Protein AF-A0A954MYI8-F1 (afdb_monomer)

Sequence (137 aa):
FQTTHFFQALIHFTDWVVGHAHMVMFGVFSMWLLGVMTYLFPRLLGVDWYSRKLSEYHFWLSAGGLFVMAADLIMLGVFQGYYWSSLQPWEASVDGSYGFWVLRIWAGLAMFSGQVIFMYNLYKTWQLSKSVKTATA

pLDDT: mean 95.06, std 5.07, range [61.75, 98.31]

Radius of gyration: 20.56 Å; Cα contacts (8 Å, |Δi|>4): 133; chains: 1; bounding box: 46×29×62 Å

Structure (mmCIF, N/CA/C/O backbone):
data_AF-A0A954MYI8-F1
#
_entry.id   AF-A0A954MYI8-F1
#
loop_
_atom_site.group_PDB
_atom_site.id
_atom_site.type_symbol
_atom_site.label_atom_id
_atom_site.label_alt_id
_atom_site.label_comp_id
_atom_site.label_asym_id
_atom_site.label_entity_id
_atom_site.label_seq_id
_atom_site.pdbx_PDB_ins_code
_atom_site.Cartn_x
_atom_site.Cartn_y
_atom_site.Cartn_z
_atom_site.occupancy
_atom_site.B_iso_or_equiv
_atom_site.auth_seq_id
_atom_site.auth_comp_id
_atom_site.auth_asym_id
_atom_site.auth_atom_id
_atom_site.pdbx_PDB_model_num
ATOM 1 N N . PHE A 1 1 ? 9.903 15.942 -7.135 1.00 75.81 1 PHE A N 1
ATOM 2 C CA . PHE A 1 1 ? 10.897 15.287 -8.011 1.00 75.81 1 PHE A CA 1
ATOM 3 C C . PHE A 1 1 ? 10.221 14.599 -9.193 1.00 75.81 1 PHE A C 1
ATOM 5 O O . PHE A 1 1 ? 10.578 14.917 -10.312 1.00 75.81 1 PHE A O 1
ATOM 12 N N . GLN A 1 2 ? 9.189 13.769 -8.989 1.00 86.81 2 GLN A N 1
ATOM 13 C CA . GLN A 1 2 ? 8.486 13.097 -10.093 1.00 86.81 2 GLN A CA 1
ATOM 14 C C . GLN A 1 2 ? 7.773 14.031 -11.085 1.00 86.81 2 GLN A C 1
ATOM 16 O O . GLN A 1 2 ? 7.310 13.560 -12.102 1.00 86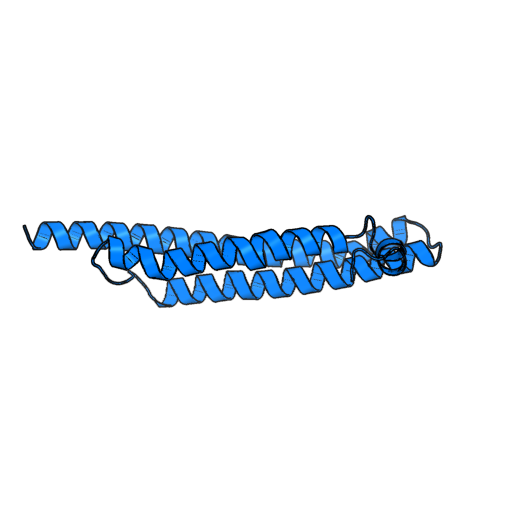.81 2 GLN A O 1
ATOM 21 N N . THR A 1 3 ? 7.636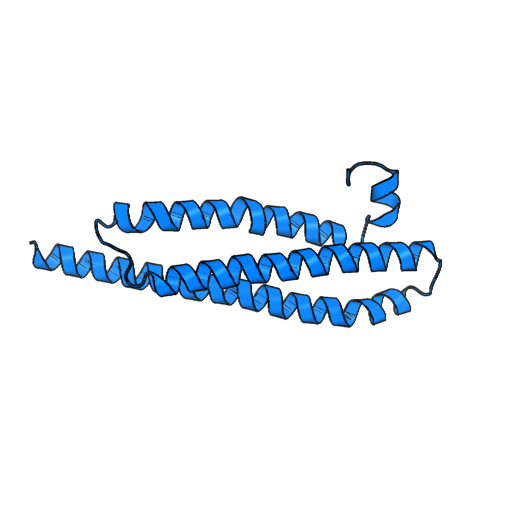 15.327 -10.803 1.00 91.69 3 THR A N 1
ATOM 22 C CA . THR A 1 3 ? 6.996 16.317 -11.688 1.00 91.69 3 THR A CA 1
ATOM 23 C C . THR A 1 3 ? 7.962 16.960 -12.682 1.00 91.69 3 THR A C 1
ATOM 25 O O . THR A 1 3 ? 7.529 17.709 -13.552 1.00 91.69 3 THR A O 1
ATOM 28 N N . THR A 1 4 ? 9.269 16.722 -12.552 1.00 95.69 4 THR A N 1
ATOM 29 C CA . THR A 1 4 ? 10.245 17.267 -13.498 1.00 95.69 4 THR A CA 1
ATOM 30 C C . THR A 1 4 ? 10.199 16.477 -14.800 1.00 95.69 4 THR A C 1
ATOM 32 O O . THR A 1 4 ? 10.007 15.261 -14.786 1.00 95.69 4 THR A O 1
ATOM 35 N N . HIS A 1 5 ? 10.416 17.158 -15.928 1.00 93.00 5 HIS A N 1
ATOM 36 C CA . HIS A 1 5 ? 10.409 16.521 -17.248 1.00 93.00 5 HIS A CA 1
ATOM 37 C C . HIS A 1 5 ? 11.384 15.339 -17.320 1.00 93.00 5 HIS A C 1
ATOM 39 O O . HIS A 1 5 ? 11.038 14.282 -17.830 1.00 93.00 5 HIS A O 1
ATOM 45 N N . PHE A 1 6 ? 12.585 15.502 -16.755 1.00 92.56 6 PHE A N 1
ATOM 46 C CA . PHE A 1 6 ? 13.604 14.455 -16.723 1.00 92.56 6 PHE A CA 1
ATOM 47 C C . PHE A 1 6 ? 13.111 13.168 -16.046 1.00 92.56 6 PHE A C 1
ATOM 49 O O . PHE A 1 6 ? 13.278 12.090 -16.604 1.00 92.56 6 PHE A O 1
ATOM 56 N N . PHE A 1 7 ? 12.471 13.270 -14.876 1.00 93.44 7 PHE A N 1
ATOM 57 C CA . PHE A 1 7 ? 11.927 12.088 -14.206 1.00 93.44 7 PHE A CA 1
ATOM 58 C C . PHE A 1 7 ? 10.707 11.537 -14.946 1.00 93.44 7 PHE A C 1
ATOM 60 O O . PHE A 1 7 ? 10.646 10.331 -15.167 1.00 93.44 7 PHE A O 1
ATOM 67 N N . GLN A 1 8 ? 9.766 12.400 -15.357 1.00 95.25 8 GLN A N 1
ATOM 68 C CA . GLN A 1 8 ? 8.566 11.979 -16.093 1.00 95.25 8 GLN A CA 1
ATOM 69 C C . GLN A 1 8 ? 8.910 11.223 -17.373 1.00 95.25 8 GLN A C 1
ATOM 71 O O . GLN A 1 8 ? 8.276 10.216 -17.640 1.00 95.25 8 GLN A O 1
ATOM 76 N N . ALA A 1 9 ? 9.938 11.626 -18.118 1.00 93.94 9 ALA A N 1
ATOM 77 C CA . ALA A 1 9 ? 10.339 10.920 -19.334 1.00 93.94 9 ALA A CA 1
ATOM 78 C C . ALA A 1 9 ? 10.623 9.420 -19.110 1.00 93.94 9 ALA A C 1
ATOM 80 O O . ALA A 1 9 ? 10.458 8.635 -20.037 1.00 93.94 9 ALA A O 1
ATOM 81 N N . LEU A 1 10 ? 11.019 9.024 -17.893 1.00 95.19 10 LEU A N 1
ATOM 82 C CA . LEU A 1 10 ? 11.260 7.628 -17.529 1.00 95.19 10 LEU A CA 1
ATOM 83 C C . LEU A 1 10 ? 10.025 6.942 -16.928 1.00 95.19 10 LEU A C 1
ATOM 85 O O . LEU A 1 10 ? 9.760 5.784 -17.225 1.00 95.19 10 LEU A O 1
ATOM 89 N N . ILE A 1 11 ? 9.307 7.626 -16.036 1.00 96.69 11 ILE A N 1
ATOM 90 C CA . ILE A 1 11 ? 8.250 7.010 -15.211 1.00 96.69 11 ILE A CA 1
ATOM 91 C C . ILE A 1 11 ? 6.838 7.198 -15.776 1.00 96.69 11 ILE A C 1
ATOM 93 O O . ILE A 1 11 ? 5.882 6.621 -15.261 1.00 96.69 11 ILE A O 1
ATOM 97 N N . HIS A 1 12 ? 6.663 8.068 -16.771 1.00 95.06 12 HIS A N 1
ATOM 98 C CA . HIS A 1 12 ? 5.350 8.333 -17.339 1.00 95.06 12 HIS A CA 1
ATOM 99 C C . HIS A 1 12 ? 4.825 7.067 -18.025 1.00 95.06 12 HIS A C 1
ATOM 101 O O . HIS A 1 12 ? 5.561 6.391 -18.737 1.00 95.06 12 HIS A O 1
ATOM 107 N N . PHE A 1 13 ? 3.558 6.737 -17.765 1.00 95.62 13 PHE A N 1
ATOM 108 C CA . PHE A 1 13 ? 2.901 5.479 -18.156 1.00 95.62 13 PHE A CA 1
ATOM 109 C C . PHE A 1 13 ? 3.447 4.187 -17.536 1.00 95.62 13 PHE A C 1
ATOM 111 O O . PHE A 1 13 ? 2.952 3.115 -17.875 1.00 95.62 13 PHE A O 1
ATOM 118 N N . THR A 1 14 ? 4.397 4.260 -16.604 1.00 97.56 14 THR A N 1
ATOM 119 C CA . THR A 1 14 ? 4.844 3.079 -15.863 1.00 97.56 14 THR A CA 1
ATOM 120 C C . THR A 1 14 ? 4.053 2.903 -14.569 1.00 97.56 14 THR A C 1
ATOM 122 O O . THR A 1 14 ? 3.377 3.815 -14.072 1.00 97.56 14 THR A O 1
ATOM 125 N N . ASP A 1 15 ? 4.204 1.732 -13.960 1.00 97.69 15 ASP A N 1
ATOM 126 C CA . ASP A 1 15 ? 3.607 1.382 -12.671 1.00 97.69 15 ASP A CA 1
ATOM 127 C C . ASP A 1 15 ? 4.074 2.288 -11.516 1.00 97.69 15 ASP A C 1
ATOM 129 O O . ASP A 1 15 ? 3.451 2.306 -10.452 1.00 97.69 15 ASP A O 1
ATOM 133 N N . TRP A 1 16 ? 5.080 3.141 -11.735 1.00 97.50 16 TRP A N 1
ATOM 134 C CA . TRP A 1 16 ? 5.455 4.198 -10.798 1.00 97.50 16 TRP A CA 1
ATOM 135 C C . TRP A 1 16 ? 4.277 5.127 -10.484 1.00 97.50 16 TRP A C 1
ATOM 137 O O . TRP A 1 16 ? 4.036 5.466 -9.324 1.00 97.50 16 TRP A O 1
ATOM 147 N N . VAL A 1 17 ? 3.534 5.561 -11.511 1.00 96.56 17 VAL A N 1
ATOM 148 C CA . VAL A 1 17 ? 2.412 6.504 -11.344 1.00 96.56 17 VAL A CA 1
ATOM 149 C C . VAL A 1 17 ? 1.300 5.861 -10.515 1.00 96.56 17 VAL A C 1
ATOM 151 O O . VAL A 1 17 ? 0.721 6.499 -9.631 1.00 96.56 17 VAL A O 1
ATOM 154 N N . VAL A 1 18 ? 1.065 4.567 -10.736 1.00 96.19 18 VAL A N 1
ATOM 155 C CA . VAL A 1 18 ? 0.144 3.759 -9.932 1.00 96.19 18 VAL A CA 1
ATOM 156 C C . VAL A 1 18 ? 0.650 3.653 -8.489 1.00 96.19 18 VAL A C 1
ATOM 158 O O . VAL A 1 18 ? -0.130 3.854 -7.556 1.00 96.19 18 VAL A O 1
ATOM 161 N N . GLY A 1 19 ? 1.953 3.431 -8.294 1.00 96.38 19 GLY A N 1
ATOM 162 C CA . GLY A 1 19 ? 2.634 3.455 -6.996 1.00 96.38 19 GLY A CA 1
ATOM 163 C C . GLY A 1 19 ? 2.413 4.743 -6.225 1.00 96.38 19 GLY A C 1
ATOM 164 O O . GLY A 1 19 ? 2.023 4.712 -5.057 1.00 96.38 19 GLY A O 1
ATOM 165 N N . HIS A 1 20 ? 2.592 5.884 -6.889 1.00 95.50 20 HIS A N 1
ATOM 166 C CA . HIS A 1 20 ? 2.331 7.190 -6.300 1.00 95.50 20 HIS A CA 1
ATOM 167 C C . HIS A 1 20 ? 0.891 7.309 -5.787 1.00 95.50 20 HIS A C 1
ATOM 169 O O . HIS A 1 20 ? 0.687 7.678 -4.628 1.00 95.50 20 HIS A O 1
ATOM 175 N N . ALA A 1 21 ? -0.097 6.943 -6.609 1.00 95.31 21 ALA A N 1
ATOM 176 C CA . ALA A 1 21 ? -1.501 6.993 -6.213 1.00 95.31 21 ALA A CA 1
ATOM 177 C C . ALA A 1 21 ? -1.797 6.086 -5.003 1.00 95.31 21 ALA A C 1
ATOM 179 O O . ALA A 1 21 ? -2.465 6.516 -4.062 1.00 95.31 21 ALA A O 1
ATOM 180 N N . HIS A 1 22 ? -1.251 4.866 -4.975 1.00 94.81 22 HIS A N 1
ATOM 181 C CA . HIS A 1 22 ? -1.431 3.931 -3.859 1.00 94.81 22 HIS A CA 1
ATOM 182 C C . HIS A 1 22 ? -0.792 4.442 -2.563 1.00 94.81 22 HIS A C 1
ATOM 184 O O . HIS 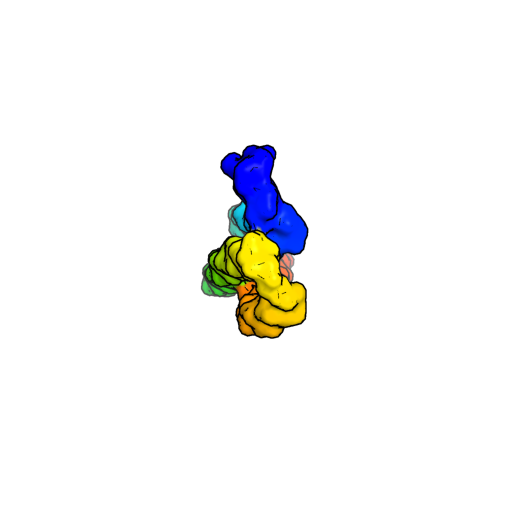A 1 22 ? -1.416 4.377 -1.505 1.00 94.81 22 HIS A O 1
ATOM 190 N N . MET A 1 23 ? 0.417 5.005 -2.627 1.00 93.75 23 MET A N 1
ATOM 191 C CA . MET A 1 23 ? 1.072 5.595 -1.455 1.00 93.75 23 MET A CA 1
ATOM 192 C C . MET A 1 23 ? 0.277 6.774 -0.887 1.00 93.75 23 MET A C 1
ATOM 194 O O . MET A 1 23 ? 0.190 6.924 0.329 1.00 93.75 23 MET A O 1
ATOM 198 N N . VAL A 1 24 ? -0.350 7.582 -1.742 1.00 95.00 24 VAL A N 1
ATOM 199 C CA . VAL A 1 24 ? -1.214 8.680 -1.295 1.00 95.00 24 VAL A CA 1
ATOM 200 C C . VAL A 1 24 ? -2.499 8.133 -0.659 1.00 95.00 24 VAL A C 1
ATOM 202 O O . VAL A 1 24 ? -2.798 8.441 0.495 1.00 95.00 24 VAL A O 1
ATOM 205 N N . MET A 1 25 ? -3.241 7.280 -1.367 1.00 95.00 25 MET A N 1
ATOM 206 C CA . MET A 1 25 ? -4.546 6.789 -0.906 1.00 95.00 25 MET A CA 1
ATOM 207 C C . MET A 1 25 ? -4.438 5.869 0.312 1.00 95.00 25 MET A C 1
ATOM 209 O O . MET A 1 25 ? -5.158 6.046 1.298 1.00 95.00 25 MET A O 1
ATOM 213 N N . PHE A 1 26 ? -3.535 4.895 0.272 1.00 94.25 26 PHE A N 1
ATOM 214 C CA . PHE A 1 26 ? -3.385 3.917 1.343 1.00 94.25 26 PHE A CA 1
ATOM 215 C C . PHE A 1 26 ? -2.377 4.360 2.396 1.00 94.25 26 PHE A C 1
ATOM 217 O O . PHE A 1 26 ? -2.656 4.212 3.580 1.00 94.25 26 PHE A O 1
ATOM 224 N N . GLY A 1 27 ? -1.250 4.951 1.997 1.00 92.25 27 GLY A N 1
ATOM 225 C CA . GLY A 1 27 ? -0.205 5.363 2.937 1.00 92.25 27 GLY A CA 1
ATOM 226 C C . GLY A 1 27 ? -0.499 6.638 3.709 1.00 92.25 27 GLY A C 1
ATOM 227 O O . GLY A 1 27 ? -0.146 6.714 4.882 1.00 92.25 27 GLY A O 1
ATOM 228 N N . VAL A 1 28 ? -1.172 7.613 3.096 1.00 94.25 28 VAL A N 1
ATOM 229 C CA . VAL A 1 28 ? -1.523 8.866 3.776 1.00 94.25 28 VAL A CA 1
ATOM 230 C C . VAL A 1 28 ? -2.964 8.816 4.265 1.00 94.25 28 VAL A C 1
ATOM 232 O O . VAL A 1 28 ? -3.198 8.734 5.470 1.00 94.25 28 VAL A O 1
ATOM 235 N N . PHE A 1 29 ? -3.937 8.823 3.349 1.00 95.12 29 PHE A N 1
ATOM 236 C CA . PHE A 1 29 ? -5.345 9.001 3.716 1.00 95.12 29 PHE A CA 1
ATOM 237 C C . PHE A 1 29 ? -5.892 7.848 4.564 1.00 95.12 29 PHE A C 1
ATOM 239 O O . PHE A 1 29 ? -6.480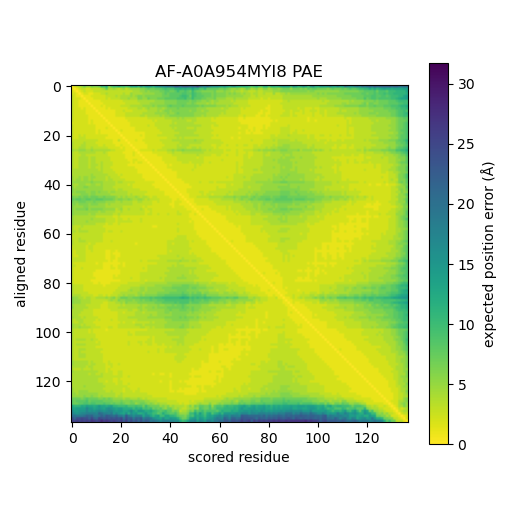 8.082 5.621 1.00 95.12 29 PHE A O 1
ATOM 246 N N . SER A 1 30 ? -5.675 6.602 4.136 1.00 94.44 30 SER A N 1
ATOM 247 C CA . SER A 1 30 ? -6.222 5.438 4.845 1.00 94.44 30 SER A CA 1
ATOM 248 C C . SER A 1 30 ? -5.552 5.228 6.201 1.00 94.44 30 SER A C 1
ATOM 250 O O . SER A 1 30 ? -6.253 5.043 7.192 1.00 94.44 30 SER A O 1
ATOM 252 N N . MET A 1 31 ? -4.218 5.314 6.286 1.00 93.56 31 MET A N 1
ATOM 253 C CA . MET A 1 31 ? -3.507 5.174 7.567 1.00 93.56 31 MET A CA 1
ATOM 254 C C . MET A 1 31 ? -3.922 6.239 8.582 1.00 93.56 31 MET A C 1
ATOM 256 O O . MET A 1 31 ? -4.113 5.920 9.754 1.00 93.56 31 MET A O 1
ATOM 260 N N . TRP A 1 32 ? -4.116 7.487 8.146 1.00 95.56 32 TRP A N 1
ATOM 261 C CA . TRP A 1 32 ? -4.627 8.542 9.020 1.00 95.56 32 TRP A CA 1
ATOM 262 C C . TRP A 1 32 ? -6.029 8.227 9.529 1.00 95.56 32 TRP A C 1
ATOM 264 O O . TRP A 1 32 ? -6.266 8.278 10.735 1.00 95.56 32 TRP A O 1
ATOM 274 N N . LEU A 1 33 ? -6.948 7.869 8.630 1.00 96.12 33 LEU A N 1
ATOM 275 C CA . LEU A 1 33 ? -8.323 7.550 9.004 1.00 96.12 33 LEU A CA 1
ATOM 276 C C . LEU A 1 33 ? -8.377 6.377 9.992 1.00 96.12 33 LEU A C 1
ATOM 278 O O . LEU A 1 33 ? -9.036 6.470 11.025 1.00 96.12 33 LEU A O 1
ATOM 282 N N . LEU A 1 34 ? -7.638 5.302 9.719 1.00 95.19 34 LEU A N 1
ATOM 283 C CA . LEU A 1 34 ? -7.561 4.125 10.585 1.00 95.19 34 LEU A CA 1
ATOM 284 C C . LEU A 1 34 ? -6.901 4.456 11.932 1.00 95.19 34 LEU A C 1
ATOM 286 O O . LEU A 1 34 ? -7.385 4.027 12.979 1.00 95.19 34 LEU A O 1
ATOM 290 N N . GLY A 1 35 ? -5.861 5.293 11.943 1.00 94.94 35 GLY A N 1
ATOM 291 C CA . GLY A 1 35 ? -5.251 5.81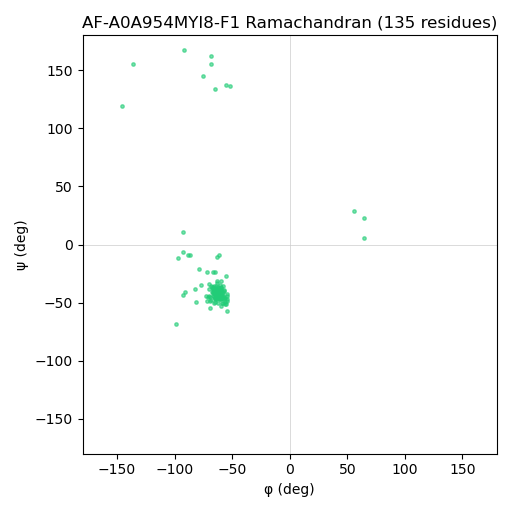7 13.167 1.00 94.94 35 GLY A CA 1
ATOM 292 C C . GLY A 1 35 ? -6.244 6.614 14.021 1.00 94.94 35 GLY A C 1
ATOM 293 O O . GLY A 1 35 ? -6.390 6.372 15.219 1.00 94.94 35 GLY A O 1
ATOM 294 N N . VAL A 1 36 ? -7.016 7.508 13.403 1.00 96.81 36 VAL A N 1
ATOM 295 C CA . VAL A 1 36 ? -8.076 8.256 14.095 1.00 96.81 36 VAL A CA 1
ATOM 296 C C . VAL A 1 36 ? -9.153 7.311 14.630 1.00 96.81 36 VAL A C 1
ATOM 298 O O . VAL A 1 36 ? -9.553 7.434 15.788 1.00 96.81 36 VAL A O 1
ATOM 301 N N . MET A 1 37 ? -9.595 6.331 13.839 1.00 96.31 37 MET A N 1
ATOM 302 C CA . MET A 1 37 ? -10.596 5.349 14.267 1.00 96.31 37 MET A CA 1
ATOM 303 C C . MET A 1 37 ? -10.103 4.492 15.436 1.00 96.31 37 MET A C 1
ATOM 305 O O . MET A 1 37 ? -10.843 4.302 16.402 1.00 96.31 37 MET A O 1
ATOM 309 N N . THR A 1 38 ? -8.857 4.011 15.388 1.00 95.38 38 THR A N 1
ATOM 310 C CA . THR A 1 38 ? -8.264 3.202 16.470 1.00 95.38 38 THR A CA 1
ATOM 311 C C . THR A 1 38 ? -8.215 3.959 17.803 1.00 95.38 38 THR A C 1
ATOM 313 O O . THR A 1 38 ? -8.374 3.354 18.867 1.00 95.38 38 THR A O 1
ATOM 316 N N . TYR A 1 39 ? -8.065 5.287 17.757 1.00 94.56 39 TYR A N 1
ATOM 317 C CA . TYR A 1 39 ? -8.115 6.157 18.930 1.00 94.56 39 TYR A CA 1
ATOM 318 C C . TYR A 1 39 ? -9.549 6.496 19.375 1.00 94.56 39 TYR A C 1
ATOM 320 O O . TYR A 1 39 ? -9.874 6.402 20.562 1.00 94.56 39 TYR A O 1
ATOM 328 N N . LEU A 1 40 ? -10.404 6.927 18.448 1.00 96.75 40 LEU A N 1
ATOM 329 C CA . LEU A 1 40 ? -11.687 7.554 18.767 1.00 96.75 40 LEU A CA 1
ATOM 330 C C . LEU A 1 40 ? -12.796 6.535 19.060 1.00 96.75 40 LEU A C 1
ATOM 332 O O . LEU A 1 40 ? -13.600 6.745 19.966 1.00 96.75 40 LEU A O 1
ATOM 336 N N . PHE A 1 41 ? -12.832 5.420 18.331 1.00 96.81 41 PHE A N 1
ATOM 337 C CA . PHE A 1 41 ? -13.928 4.451 18.390 1.00 96.81 41 PHE A CA 1
ATOM 338 C C . PHE A 1 41 ? -14.218 3.877 19.797 1.00 96.81 41 PHE A C 1
ATOM 340 O O . PHE A 1 41 ? -15.366 3.973 20.234 1.00 96.81 41 PHE A O 1
ATOM 347 N N . PRO A 1 42 ? -13.239 3.347 20.562 1.00 95.19 42 PRO A N 1
ATOM 348 C CA . PRO A 1 42 ? -13.492 2.818 21.910 1.00 95.19 42 PRO A CA 1
ATOM 349 C C . PRO A 1 42 ? -13.952 3.914 22.882 1.00 95.19 42 PRO A C 1
ATOM 351 O O . PRO A 1 42 ? -14.846 3.697 23.698 1.00 95.19 42 PRO A O 1
ATOM 354 N N . ARG A 1 43 ? -13.409 5.132 22.741 1.00 95.19 43 ARG A N 1
ATOM 355 C CA . ARG A 1 43 ? -13.758 6.287 23.583 1.00 95.19 43 ARG A CA 1
ATOM 356 C C . ARG A 1 43 ? -15.206 6.716 23.388 1.00 95.19 43 ARG A C 1
ATOM 358 O O . ARG A 1 43 ? -15.896 6.961 24.370 1.00 95.19 43 ARG A O 1
ATOM 365 N N . LEU A 1 44 ? -15.681 6.751 22.142 1.00 95.75 44 LEU A N 1
ATOM 366 C CA . LEU A 1 44 ? -17.086 7.041 21.840 1.00 95.75 44 LEU A CA 1
ATOM 367 C C . LEU A 1 44 ? -18.035 5.985 22.417 1.00 95.75 44 LEU A C 1
ATOM 369 O O . LEU A 1 44 ? -19.168 6.293 22.781 1.00 95.75 44 LEU A O 1
ATOM 373 N N . LEU A 1 45 ? -17.579 4.736 22.499 1.00 95.62 45 LEU A N 1
ATOM 374 C CA . LEU A 1 45 ? -18.363 3.630 23.036 1.00 95.62 45 LEU A CA 1
ATOM 375 C C . LEU A 1 45 ? -18.251 3.470 24.558 1.00 95.62 45 LEU A C 1
ATOM 377 O O . LEU A 1 45 ? -19.020 2.688 25.123 1.00 95.62 45 LEU A O 1
ATOM 381 N N . GLY A 1 46 ? -17.337 4.198 25.209 1.00 94.56 46 GLY A N 1
ATOM 382 C CA . GLY A 1 46 ? -17.079 4.112 26.648 1.00 94.56 46 GLY A CA 1
ATOM 383 C C . GLY A 1 46 ? -16.529 2.755 27.098 1.00 94.56 46 GLY A C 1
ATOM 384 O O . GLY A 1 46 ? -16.704 2.389 28.255 1.00 94.56 46 GLY A O 1
ATOM 385 N N . VAL A 1 47 ? -15.913 1.991 26.191 1.00 95.19 47 VAL A N 1
ATOM 386 C CA . VAL A 1 47 ? -15.352 0.660 26.469 1.00 95.19 47 VAL A CA 1
ATOM 387 C C . VAL A 1 47 ? -13.978 0.511 25.834 1.00 95.19 47 VAL A C 1
ATOM 389 O O . VAL A 1 47 ? -13.672 1.158 24.835 1.00 95.19 47 VAL A O 1
ATOM 392 N N . ASP A 1 48 ? -13.156 -0.377 26.385 1.00 95.31 48 ASP A N 1
ATOM 393 C CA . ASP A 1 48 ? -11.912 -0.789 25.741 1.00 95.31 48 ASP A CA 1
ATOM 394 C C . ASP A 1 48 ? -12.166 -1.618 24.470 1.00 95.31 48 ASP A C 1
ATOM 396 O O . ASP A 1 48 ? -13.245 -2.176 24.251 1.00 95.31 48 ASP A O 1
ATOM 400 N N . TRP A 1 49 ? -11.136 -1.724 23.627 1.00 96.81 49 TRP A N 1
ATOM 401 C CA . TRP A 1 49 ? -11.136 -2.619 22.469 1.00 96.81 49 TRP A CA 1
ATOM 402 C C . TRP A 1 49 ? -11.429 -4.064 22.870 1.00 96.81 49 TRP A C 1
ATOM 404 O O . TRP A 1 49 ? -10.814 -4.581 23.800 1.00 96.81 49 TRP A O 1
ATOM 414 N N . TYR A 1 50 ? -12.264 -4.751 22.083 1.00 96.69 50 TYR A N 1
ATOM 415 C CA . TYR A 1 50 ? -12.508 -6.187 22.251 1.00 96.69 50 TYR A CA 1
ATOM 416 C C . TYR A 1 50 ? -11.206 -7.004 22.222 1.00 96.69 50 TYR A C 1
ATOM 418 O O . TYR A 1 50 ? -11.002 -7.885 23.054 1.00 96.69 50 TYR A O 1
ATOM 426 N N . SER A 1 51 ? -10.301 -6.702 21.285 1.00 97.00 51 SER A N 1
ATOM 427 C CA . SER A 1 51 ? -8.966 -7.299 21.249 1.00 97.00 51 SER A CA 1
ATOM 428 C C . SER A 1 51 ? -7.919 -6.313 20.744 1.00 97.00 51 SER A C 1
ATOM 430 O O . SER A 1 51 ? -7.969 -5.871 19.596 1.00 97.00 51 SER A O 1
ATOM 432 N N . ARG A 1 52 ? -6.917 -6.010 21.579 1.00 95.56 52 ARG A N 1
ATOM 433 C CA . ARG A 1 52 ? -5.758 -5.192 21.175 1.00 95.56 52 ARG A CA 1
ATOM 434 C C . ARG A 1 52 ? -4.886 -5.903 20.137 1.00 95.56 52 ARG A C 1
ATOM 436 O O . ARG A 1 52 ? -4.451 -5.272 19.181 1.00 95.56 52 ARG A O 1
ATOM 443 N N . LYS A 1 53 ? -4.737 -7.228 20.254 1.00 97.25 53 LYS A N 1
ATOM 444 C CA . LYS A 1 53 ? -3.980 -8.051 19.296 1.00 97.25 53 LYS A CA 1
ATOM 445 C C . LYS A 1 53 ? -4.553 -7.966 17.880 1.00 97.25 53 LYS A C 1
ATOM 447 O O . LYS A 1 53 ? -3.798 -7.900 16.921 1.00 97.25 53 LYS A O 1
ATOM 452 N N . LEU A 1 54 ? -5.882 -7.933 17.726 1.00 97.31 54 LEU A N 1
ATOM 453 C CA . LEU A 1 54 ? -6.500 -7.780 16.401 1.00 97.31 54 LEU A CA 1
ATOM 454 C C . LEU A 1 54 ? -6.196 -6.411 15.779 1.00 97.31 54 LEU A C 1
ATOM 456 O O . LEU A 1 54 ? -5.981 -6.331 14.572 1.00 97.31 54 LEU A O 1
ATOM 460 N N . SER A 1 55 ? -6.122 -5.352 16.589 1.00 96.38 55 SER A N 1
ATOM 461 C CA . SER A 1 55 ? -5.692 -4.030 16.117 1.00 96.38 55 SER A CA 1
ATOM 462 C C . SER A 1 55 ? -4.220 -4.023 15.687 1.00 96.38 55 SER A C 1
ATOM 464 O O . SER A 1 55 ? -3.889 -3.418 14.671 1.00 96.38 55 SER A O 1
ATOM 466 N N . GLU A 1 56 ? -3.345 -4.734 16.403 1.00 96.69 56 GLU A N 1
ATOM 467 C CA . GLU A 1 56 ? -1.937 -4.909 16.011 1.00 96.69 56 GLU A CA 1
ATOM 468 C C . GLU A 1 56 ? -1.802 -5.702 14.703 1.00 96.69 56 GLU A C 1
ATOM 470 O O . GLU A 1 56 ? -1.058 -5.292 13.814 1.00 96.69 56 GLU A O 1
ATOM 475 N N . TYR A 1 57 ? -2.558 -6.794 14.534 1.00 97.81 57 TYR A N 1
ATOM 476 C CA . TYR A 1 57 ? -2.578 -7.543 13.273 1.00 97.81 57 TYR A CA 1
ATOM 477 C C . TYR A 1 57 ? -3.068 -6.687 12.107 1.00 97.81 57 TYR A C 1
ATOM 479 O O . TYR A 1 57 ? -2.449 -6.697 11.045 1.00 97.81 57 TYR A O 1
ATOM 487 N N . HIS A 1 58 ? -4.142 -5.920 12.305 1.00 97.50 58 HIS A N 1
ATOM 488 C CA . HIS A 1 58 ? -4.618 -4.962 11.312 1.00 97.50 58 HIS A CA 1
ATOM 489 C C . HIS A 1 58 ? -3.513 -3.981 10.899 1.00 97.50 58 HIS A C 1
ATOM 491 O O . HIS A 1 58 ? -3.302 -3.773 9.701 1.00 97.50 58 HIS A O 1
ATOM 497 N N . PHE A 1 59 ? -2.800 -3.412 11.876 1.00 96.38 59 PHE A N 1
ATOM 498 C CA . PHE A 1 59 ? -1.706 -2.484 11.618 1.00 96.38 59 PHE A CA 1
ATOM 499 C C . PHE A 1 59 ? -0.600 -3.144 10.792 1.00 96.38 59 PHE A C 1
ATOM 501 O O . PHE A 1 59 ? -0.254 -2.630 9.733 1.00 96.38 59 PHE A O 1
ATOM 508 N N . TRP A 1 60 ? -0.086 -4.300 11.217 1.00 97.69 60 TRP A N 1
ATOM 509 C CA . TRP A 1 60 ? 1.034 -4.948 10.531 1.00 97.69 60 TRP A CA 1
ATOM 510 C C . TRP A 1 60 ? 0.674 -5.468 9.141 1.00 97.69 60 TRP A C 1
ATOM 512 O O . TRP A 1 60 ? 1.481 -5.338 8.224 1.00 97.69 60 TRP A O 1
ATOM 522 N N . LEU A 1 61 ? -0.538 -5.990 8.949 1.00 97.94 61 LEU A N 1
ATOM 523 C CA . LEU A 1 61 ? -1.012 -6.411 7.628 1.00 97.94 61 LEU A CA 1
ATOM 524 C C . LEU A 1 61 ? -1.182 -5.219 6.681 1.00 97.94 61 LEU A C 1
ATOM 526 O O . LEU A 1 61 ? -0.786 -5.293 5.519 1.00 97.94 61 LEU A O 1
ATOM 530 N N . SER A 1 62 ? -1.719 -4.104 7.183 1.00 96.88 62 SER A N 1
ATOM 531 C CA . SER A 1 62 ? -1.918 -2.895 6.379 1.00 96.88 62 SER A CA 1
ATOM 532 C C . SER A 1 62 ? -0.591 -2.203 6.061 1.00 96.88 62 SER A C 1
ATOM 534 O O . SER A 1 62 ? -0.331 -1.879 4.907 1.00 96.88 62 SER A O 1
ATOM 536 N N . ALA A 1 63 ? 0.261 -1.984 7.066 1.00 96.38 63 ALA A N 1
ATOM 537 C CA . ALA A 1 63 ? 1.532 -1.279 6.918 1.00 96.38 63 ALA A CA 1
ATOM 538 C C . ALA A 1 63 ? 2.568 -2.127 6.172 1.00 96.38 63 ALA A C 1
ATOM 540 O O . ALA A 1 63 ? 3.226 -1.632 5.260 1.00 96.38 63 ALA A O 1
ATOM 541 N N . GLY A 1 64 ? 2.677 -3.413 6.513 1.00 97.38 64 GLY A N 1
ATOM 542 C CA . GLY A 1 64 ? 3.567 -4.351 5.835 1.00 97.38 64 GLY A CA 1
ATOM 543 C C . GLY A 1 64 ? 3.153 -4.586 4.385 1.00 97.38 64 GLY A C 1
ATOM 544 O O . GLY A 1 64 ? 3.988 -4.483 3.490 1.00 97.38 64 GLY A O 1
ATOM 545 N N . GLY A 1 65 ? 1.861 -4.819 4.131 1.00 97.50 65 GLY A N 1
ATOM 546 C CA . GLY A 1 65 ? 1.346 -4.963 2.769 1.00 97.50 65 GLY A CA 1
ATOM 547 C C . GLY A 1 65 ? 1.563 -3.702 1.929 1.00 97.50 65 GLY A C 1
ATOM 548 O O . GLY A 1 65 ? 2.040 -3.794 0.801 1.00 97.50 65 GLY A O 1
ATOM 549 N N . LEU A 1 66 ? 1.331 -2.516 2.502 1.00 97.00 66 LEU A N 1
ATOM 550 C CA . LEU A 1 66 ? 1.624 -1.250 1.830 1.00 97.00 66 LEU A CA 1
ATOM 551 C C . LEU A 1 66 ? 3.115 -1.090 1.518 1.00 97.00 66 LEU A C 1
ATOM 553 O O . LEU A 1 66 ? 3.456 -0.624 0.436 1.00 97.00 66 LEU A O 1
ATOM 557 N N . PHE A 1 67 ? 4.001 -1.463 2.443 1.00 97.12 67 PHE A N 1
ATOM 558 C CA . PHE A 1 67 ? 5.443 -1.381 2.222 1.00 97.12 67 PHE A CA 1
ATOM 559 C C . PHE A 1 67 ? 5.883 -2.264 1.048 1.00 97.12 67 PHE A C 1
ATOM 561 O O . PHE A 1 67 ? 6.586 -1.789 0.156 1.00 97.12 67 PHE A O 1
ATOM 568 N N . VAL A 1 68 ? 5.413 -3.517 1.004 1.00 97.94 68 VAL A N 1
ATOM 569 C CA . VAL A 1 68 ? 5.694 -4.429 -0.117 1.00 97.94 68 VAL A CA 1
ATOM 570 C C . VAL A 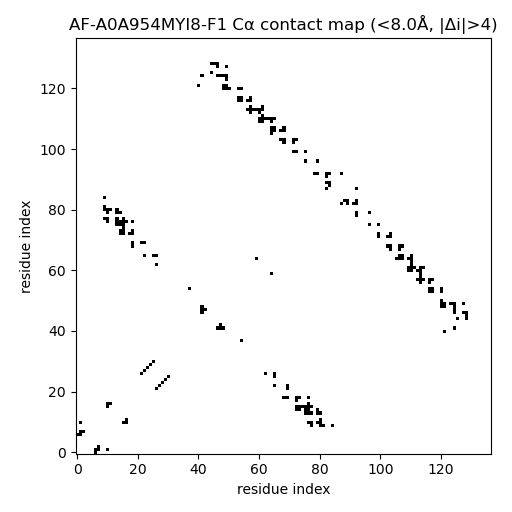1 68 ? 5.122 -3.877 -1.422 1.00 97.94 68 VAL A C 1
ATOM 572 O O . VAL A 1 68 ? 5.825 -3.847 -2.427 1.00 97.94 68 VAL A O 1
ATOM 575 N N . MET A 1 69 ? 3.882 -3.383 -1.408 1.00 97.31 69 MET A N 1
ATOM 576 C CA . MET A 1 69 ? 3.236 -2.797 -2.584 1.00 97.31 69 MET A CA 1
ATOM 577 C C . MET A 1 69 ? 3.971 -1.552 -3.100 1.00 97.31 69 MET A C 1
ATOM 579 O O . MET A 1 69 ? 4.121 -1.381 -4.307 1.00 97.31 69 MET A O 1
ATOM 583 N N . ALA A 1 70 ? 4.442 -0.684 -2.203 1.00 96.88 70 ALA A N 1
ATOM 584 C CA . ALA A 1 70 ? 5.208 0.499 -2.573 1.00 96.88 70 ALA A CA 1
ATOM 585 C C . A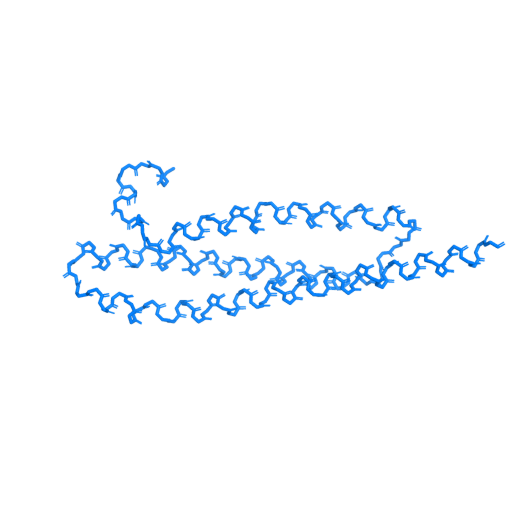LA A 1 70 ? 6.548 0.112 -3.209 1.00 96.88 70 ALA A C 1
ATOM 587 O O . ALA A 1 70 ? 6.898 0.646 -4.259 1.00 96.88 70 ALA A O 1
ATOM 588 N N . ALA A 1 71 ? 7.269 -0.840 -2.608 1.00 97.31 71 ALA A N 1
ATOM 589 C CA . ALA A 1 71 ? 8.524 -1.343 -3.156 1.00 97.31 71 ALA A CA 1
ATOM 590 C C . ALA A 1 71 ? 8.320 -1.970 -4.547 1.00 97.31 71 ALA A C 1
ATOM 592 O O . ALA A 1 71 ? 9.053 -1.633 -5.475 1.00 97.31 71 ALA A O 1
ATOM 593 N N . ASP A 1 72 ? 7.296 -2.815 -4.703 1.00 97.75 72 ASP A N 1
ATOM 594 C CA . ASP A 1 72 ? 6.902 -3.433 -5.974 1.00 97.75 72 ASP A CA 1
ATOM 595 C C . ASP A 1 72 ? 6.658 -2.394 -7.078 1.00 97.75 72 ASP A C 1
ATOM 597 O O . ASP A 1 72 ? 7.321 -2.414 -8.113 1.00 97.75 72 ASP A O 1
ATOM 601 N N . LEU A 1 73 ? 5.749 -1.447 -6.832 1.00 97.75 73 LEU A N 1
ATOM 602 C CA . LEU A 1 73 ? 5.333 -0.445 -7.817 1.00 97.75 73 LEU A CA 1
ATOM 603 C C . LEU A 1 73 ? 6.477 0.498 -8.211 1.00 97.75 73 LEU A C 1
ATOM 605 O O . LEU A 1 73 ? 6.613 0.855 -9.381 1.00 97.75 73 LEU A O 1
ATOM 609 N N . ILE A 1 74 ? 7.316 0.891 -7.249 1.00 96.75 74 ILE A N 1
ATOM 610 C CA . ILE A 1 74 ? 8.484 1.745 -7.498 1.00 96.75 74 ILE A CA 1
ATOM 611 C C . ILE A 1 74 ? 9.507 1.004 -8.360 1.00 96.75 74 ILE A C 1
ATOM 613 O O . ILE A 1 74 ? 9.950 1.538 -9.377 1.00 96.75 74 ILE A O 1
ATOM 617 N N . MET A 1 75 ? 9.874 -0.224 -7.978 1.00 97.19 75 MET A N 1
ATOM 618 C CA . MET A 1 75 ? 10.865 -1.011 -8.715 1.00 97.19 75 MET A CA 1
ATOM 619 C C . MET A 1 75 ? 10.375 -1.346 -10.121 1.00 97.19 75 MET A C 1
ATOM 621 O O . MET A 1 75 ? 11.119 -1.152 -11.083 1.00 97.19 75 MET A O 1
ATOM 625 N N . LEU A 1 76 ? 9.121 -1.783 -10.256 1.00 97.88 76 LEU A N 1
ATOM 626 C CA . LEU A 1 76 ? 8.563 -2.114 -11.557 1.00 97.88 76 LEU A CA 1
ATOM 627 C C . LEU A 1 76 ? 8.432 -0.881 -12.454 1.00 97.88 76 LEU A C 1
ATOM 629 O O . LEU A 1 76 ? 8.754 -0.939 -13.638 1.00 97.88 76 LEU A O 1
ATOM 633 N N . GLY A 1 77 ? 8.001 0.250 -11.894 1.00 97.38 77 GLY A N 1
ATOM 634 C CA . GLY A 1 77 ? 7.883 1.489 -12.647 1.00 97.38 77 GLY A CA 1
ATOM 635 C C . GLY A 1 77 ? 9.217 1.958 -13.233 1.00 97.38 77 GLY A C 1
ATOM 636 O O . GLY A 1 77 ? 9.265 2.440 -14.363 1.00 97.38 77 GLY A O 1
ATOM 637 N N . VAL A 1 78 ? 10.311 1.778 -12.489 1.00 96.69 78 VAL A N 1
ATOM 638 C CA . VAL A 1 78 ? 11.670 2.045 -12.980 1.00 96.69 78 VAL A CA 1
ATOM 639 C C . VAL A 1 78 ? 12.087 1.015 -14.033 1.00 96.69 78 VAL A C 1
ATOM 641 O O . VAL A 1 78 ? 12.611 1.395 -15.079 1.00 96.69 78 VAL A O 1
ATOM 644 N N . PHE A 1 79 ? 11.824 -0.274 -13.794 1.00 96.94 79 PHE A N 1
ATOM 645 C CA . PHE A 1 79 ? 12.114 -1.359 -14.736 1.00 96.94 79 PHE A CA 1
ATOM 646 C C . PHE A 1 79 ? 11.464 -1.128 -16.109 1.00 96.94 79 PHE A C 1
ATOM 648 O O . PHE A 1 79 ? 12.157 -1.155 -17.127 1.00 96.94 79 PHE A O 1
ATOM 655 N N . GLN A 1 80 ? 10.160 -0.836 -16.135 1.00 97.38 80 GLN A N 1
ATOM 656 C CA . GLN A 1 80 ? 9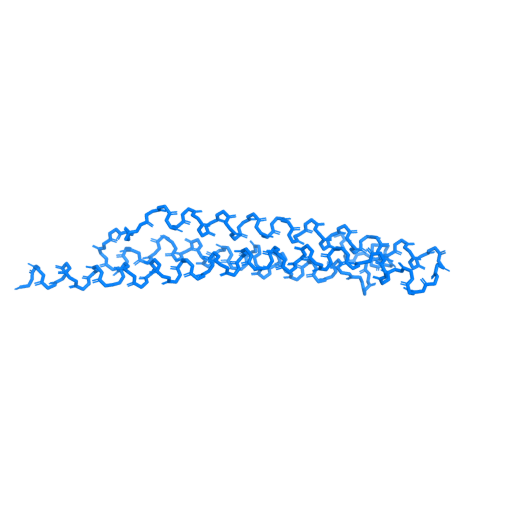.406 -0.562 -17.362 1.00 97.38 80 GLN A CA 1
ATOM 657 C C . GLN A 1 80 ? 9.988 0.641 -18.114 1.00 97.38 80 GLN A C 1
ATOM 659 O O . GLN A 1 80 ? 10.261 0.547 -19.310 1.00 97.38 80 GLN A O 1
ATOM 664 N N . GLY A 1 81 ? 10.275 1.732 -17.396 1.00 95.94 81 GLY A N 1
ATOM 665 C CA . GLY A 1 81 ? 10.883 2.931 -17.973 1.00 95.94 81 GLY A CA 1
ATOM 666 C C . GLY A 1 81 ? 12.220 2.653 -18.663 1.00 95.94 81 GLY A C 1
ATOM 667 O O . GLY A 1 81 ? 12.442 3.081 -19.797 1.00 95.94 81 GLY A O 1
ATOM 668 N N . TYR A 1 82 ? 13.107 1.887 -18.018 1.00 95.56 82 TYR A N 1
ATOM 669 C CA . TYR A 1 82 ? 14.405 1.534 -18.599 1.00 95.56 82 TYR A CA 1
ATOM 670 C C . TYR A 1 82 ? 14.281 0.628 -19.830 1.00 95.56 82 TYR A C 1
ATOM 672 O O . TYR A 1 82 ? 14.964 0.864 -20.831 1.00 95.56 82 TYR A O 1
ATOM 680 N N . TYR A 1 83 ? 13.395 -0.370 -19.799 1.00 95.62 83 TYR A N 1
ATOM 681 C CA . TYR A 1 83 ? 13.163 -1.261 -20.942 1.00 95.62 83 TYR A CA 1
ATOM 682 C C . TYR A 1 83 ? 12.656 -0.499 -22.169 1.00 95.62 83 TYR A C 1
ATOM 684 O O . TYR A 1 83 ? 13.165 -0.688 -23.273 1.00 95.62 83 TYR A O 1
ATOM 692 N N . TRP A 1 84 ? 11.720 0.429 -21.979 1.00 95.38 84 TRP A N 1
ATOM 693 C CA . TRP A 1 84 ? 11.210 1.244 -23.081 1.00 95.38 84 TRP A CA 1
ATOM 694 C C . TRP A 1 84 ? 12.249 2.251 -23.585 1.00 95.38 84 TRP A C 1
ATOM 696 O O . TRP A 1 84 ? 12.402 2.416 -24.794 1.00 95.38 84 TRP A O 1
ATOM 706 N N . SER A 1 85 ? 13.038 2.860 -22.692 1.00 94.19 85 SER A N 1
ATOM 707 C CA . SER A 1 85 ? 14.123 3.769 -23.098 1.00 94.19 85 SER A CA 1
ATOM 708 C C . SER A 1 85 ? 15.246 3.082 -23.884 1.00 94.19 85 SER A C 1
ATOM 710 O O . SER A 1 85 ? 15.951 3.735 -24.649 1.00 94.19 85 SER A O 1
ATOM 712 N N . SER A 1 86 ? 15.405 1.765 -23.715 1.00 94.44 86 SER A N 1
ATOM 713 C CA . SER A 1 86 ? 16.413 0.952 -24.408 1.00 94.44 86 SER A CA 1
ATOM 714 C C . SER A 1 86 ? 15.893 0.311 -25.699 1.00 94.44 86 SER A C 1
ATOM 716 O O . SER A 1 86 ? 16.582 -0.529 -26.280 1.00 94.44 86 SER A O 1
ATOM 718 N N . LEU A 1 87 ? 14.703 0.724 -26.163 1.00 93.00 87 LEU A N 1
ATOM 719 C CA . LEU A 1 87 ? 14.077 0.289 -27.418 1.00 93.00 87 LEU A CA 1
ATOM 720 C C . LEU A 1 87 ? 13.912 -1.237 -27.528 1.00 93.00 87 LEU A C 1
ATOM 722 O O . LEU A 1 87 ? 13.930 -1.794 -28.627 1.00 93.00 87 LEU A O 1
ATOM 726 N N . GLN A 1 88 ? 13.758 -1.920 -26.392 1.00 94.31 88 GLN A N 1
ATOM 727 C CA . GLN A 1 88 ? 13.416 -3.340 -26.380 1.00 94.31 88 GLN A CA 1
ATOM 728 C C . GLN A 1 88 ? 11.982 -3.555 -26.890 1.00 94.31 88 GLN A C 1
ATOM 730 O O . GLN A 1 88 ? 11.151 -2.647 -26.768 1.00 94.31 88 GLN A O 1
ATOM 735 N N . PRO A 1 89 ? 11.659 -4.751 -27.424 1.00 96.06 89 PRO A N 1
ATOM 736 C CA . PRO A 1 89 ? 10.283 -5.117 -27.735 1.00 96.06 89 PRO A CA 1
ATOM 737 C C . PRO A 1 89 ? 9.383 -4.894 -26.521 1.00 96.06 89 PRO A C 1
ATOM 739 O O . PRO A 1 89 ? 9.752 -5.224 -25.389 1.00 96.06 89 PRO A O 1
ATOM 742 N N . TRP A 1 90 ? 8.206 -4.319 -26.747 1.00 93.56 90 TRP A N 1
ATOM 743 C CA . TRP A 1 90 ? 7.303 -3.957 -25.660 1.00 93.56 90 TRP A CA 1
ATOM 744 C C . TRP A 1 90 ? 6.877 -5.188 -24.849 1.00 93.56 90 TRP A C 1
ATOM 746 O O . TRP A 1 90 ? 6.803 -5.127 -23.621 1.00 93.56 90 TRP A O 1
ATOM 756 N N . GLU A 1 91 ? 6.709 -6.331 -25.511 1.00 96.62 91 GLU A N 1
ATOM 757 C CA . GLU A 1 91 ? 6.343 -7.611 -24.904 1.00 96.62 91 GLU A CA 1
ATOM 758 C C . GLU A 1 91 ? 7.353 -8.047 -23.833 1.00 96.62 91 GLU A C 1
ATOM 760 O O . GLU A 1 91 ? 6.957 -8.525 -22.774 1.00 96.62 91 GLU A O 1
ATOM 765 N N . ALA A 1 92 ? 8.650 -7.776 -24.027 1.00 95.56 92 ALA A N 1
ATOM 766 C CA . ALA A 1 92 ? 9.680 -8.117 -23.044 1.00 95.56 92 ALA A CA 1
ATOM 767 C C . ALA A 1 92 ? 9.485 -7.370 -21.712 1.00 95.56 92 ALA A C 1
ATOM 769 O O . ALA A 1 92 ? 9.759 -7.910 -20.638 1.00 95.56 92 ALA A O 1
ATOM 770 N N . SER A 1 93 ? 8.974 -6.134 -21.765 1.00 95.38 93 SER A N 1
ATOM 771 C CA . SER A 1 93 ? 8.636 -5.380 -20.554 1.00 95.38 93 SER A CA 1
ATOM 772 C C . SER A 1 93 ? 7.416 -5.965 -19.838 1.00 95.38 93 SER A C 1
ATOM 774 O O . SER A 1 93 ? 7.374 -5.967 -18.609 1.00 95.38 93 SER A O 1
ATOM 776 N N . VAL A 1 94 ? 6.448 -6.503 -20.586 1.00 96.12 94 VAL A N 1
ATOM 777 C CA . VAL A 1 94 ? 5.242 -7.149 -20.048 1.00 96.12 94 VAL A CA 1
ATOM 778 C C . VAL A 1 94 ? 5.608 -8.464 -19.369 1.00 96.12 94 VAL A C 1
ATOM 780 O O . VAL A 1 94 ? 5.251 -8.671 -18.209 1.00 96.12 94 VAL A O 1
ATOM 783 N N . ASP A 1 95 ? 6.393 -9.302 -20.043 1.00 96.31 95 ASP A N 1
ATOM 784 C CA . ASP A 1 95 ? 6.852 -10.585 -19.508 1.00 96.31 95 ASP A CA 1
ATOM 785 C C . ASP A 1 95 ? 7.674 -10.389 -18.227 1.00 96.31 95 ASP A C 1
ATOM 787 O O . ASP A 1 95 ? 7.446 -11.062 -17.219 1.00 96.31 95 ASP A O 1
ATOM 791 N N . GLY A 1 96 ? 8.569 -9.393 -18.213 1.00 95.75 96 GLY A N 1
ATOM 792 C CA . GLY A 1 96 ? 9.332 -9.024 -17.019 1.00 95.75 96 GLY A CA 1
ATOM 793 C C . GLY A 1 96 ? 8.485 -8.432 -15.884 1.00 95.75 96 GLY A C 1
ATOM 794 O O . GLY A 1 96 ? 8.868 -8.530 -14.718 1.00 95.75 96 GLY A O 1
ATOM 795 N N . SER A 1 97 ? 7.315 -7.862 -16.194 1.00 97.38 97 SER A N 1
ATOM 796 C CA . SER A 1 97 ? 6.403 -7.273 -15.202 1.00 97.38 97 SER A CA 1
ATOM 797 C C . SER A 1 97 ? 5.575 -8.316 -14.445 1.00 97.38 97 SER A C 1
ATOM 799 O O . SER A 1 97 ? 5.092 -8.037 -13.347 1.00 97.38 97 SER A O 1
ATOM 801 N N . TYR A 1 98 ? 5.407 -9.524 -14.993 1.00 96.94 98 TYR A N 1
ATOM 802 C CA . TYR A 1 98 ? 4.440 -10.496 -14.475 1.00 96.94 98 TYR A CA 1
ATOM 803 C C . TYR A 1 98 ? 4.662 -10.858 -12.997 1.00 96.94 98 TYR A C 1
ATOM 805 O O . TYR A 1 98 ? 3.718 -10.872 -12.204 1.00 96.94 98 TYR A O 1
ATOM 813 N N . GLY A 1 99 ? 5.916 -11.098 -12.597 1.00 96.88 99 GLY A N 1
ATOM 814 C CA . GLY A 1 99 ? 6.252 -11.450 -11.212 1.00 96.88 99 GLY A CA 1
ATOM 815 C C . GLY A 1 99 ? 5.887 -10.356 -10.201 1.00 96.88 99 GLY A C 1
ATOM 816 O O . GLY A 1 99 ? 5.388 -10.657 -9.115 1.00 96.88 99 GLY A O 1
ATOM 817 N N . PHE A 1 100 ? 6.062 -9.092 -10.584 1.00 97.81 100 PHE A N 1
ATOM 818 C CA . PHE A 1 100 ? 5.698 -7.931 -9.771 1.00 97.81 100 PHE A CA 1
ATOM 819 C C . PHE A 1 100 ? 4.175 -7.833 -9.598 1.00 97.81 100 PHE A C 1
ATOM 821 O O . PHE A 1 100 ? 3.663 -7.688 -8.489 1.00 97.81 100 PHE A O 1
ATOM 828 N N . TRP A 1 101 ? 3.403 -8.036 -10.669 1.00 97.56 101 TRP A N 1
ATOM 829 C CA . TRP A 1 101 ? 1.939 -8.031 -10.571 1.00 97.56 101 TRP A CA 1
ATOM 830 C C . TRP A 1 101 ? 1.396 -9.119 -9.640 1.00 97.56 101 TRP A C 1
ATOM 832 O O . TRP A 1 101 ? 0.474 -8.859 -8.865 1.00 97.56 101 TRP A O 1
ATOM 842 N N . VAL A 1 102 ? 1.991 -10.315 -9.649 1.00 97.88 102 VAL A N 1
ATOM 843 C CA . VAL A 1 102 ? 1.626 -11.383 -8.705 1.00 97.88 102 VAL A CA 1
ATOM 844 C C . VAL A 1 102 ? 1.955 -10.980 -7.266 1.00 97.88 102 VAL A C 1
ATOM 846 O O . VAL A 1 102 ? 1.109 -11.123 -6.381 1.00 97.88 102 VAL A O 1
ATOM 849 N N . LEU A 1 103 ? 3.152 -10.437 -7.018 1.00 97.69 103 LEU A N 1
ATOM 850 C CA . LEU A 1 103 ? 3.545 -9.947 -5.694 1.00 97.69 103 LEU A CA 1
ATOM 851 C C . LEU A 1 103 ? 2.582 -8.863 -5.187 1.00 97.69 103 LEU A C 1
ATOM 853 O O . LEU A 1 103 ? 2.168 -8.881 -4.025 1.00 97.69 103 LEU A O 1
ATOM 857 N N . ARG A 1 104 ? 2.167 -7.955 -6.073 1.00 96.94 104 ARG A N 1
ATOM 858 C CA . ARG A 1 104 ? 1.217 -6.884 -5.768 1.00 96.94 104 ARG A CA 1
ATOM 859 C C . ARG A 1 104 ? -0.145 -7.400 -5.333 1.00 96.94 104 ARG A C 1
ATOM 861 O O . ARG A 1 104 ? -0.729 -6.837 -4.409 1.00 96.94 104 ARG A O 1
ATOM 868 N N . ILE A 1 105 ? -0.646 -8.464 -5.961 1.00 97.50 105 ILE A N 1
ATOM 869 C CA . ILE A 1 105 ? -1.904 -9.102 -5.552 1.00 97.50 105 ILE A CA 1
ATOM 870 C C . ILE A 1 105 ? -1.784 -9.596 -4.110 1.00 97.50 105 ILE A C 1
ATOM 872 O O . ILE A 1 105 ? -2.657 -9.305 -3.295 1.00 97.50 105 ILE A O 1
ATOM 876 N N . TRP A 1 106 ? -0.688 -10.269 -3.758 1.00 98.12 106 TRP A N 1
ATOM 877 C CA . TRP A 1 106 ? -0.470 -10.746 -2.390 1.00 98.12 106 TRP A CA 1
ATOM 878 C C . TRP A 1 106 ? -0.351 -9.609 -1.376 1.00 98.12 106 TRP A C 1
ATOM 880 O O . TRP A 1 106 ? -0.945 -9.685 -0.300 1.00 98.12 106 TRP A O 1
ATOM 890 N N . ALA A 1 107 ? 0.344 -8.530 -1.733 1.00 97.88 107 ALA A N 1
ATOM 891 C CA . ALA A 1 107 ? 0.416 -7.331 -0.906 1.00 97.88 107 ALA A CA 1
ATOM 892 C C . ALA A 1 107 ? -0.977 -6.709 -0.686 1.00 97.88 107 ALA A C 1
ATOM 894 O O . ALA A 1 107 ? -1.353 -6.400 0.447 1.00 97.88 107 ALA A O 1
ATOM 895 N N . GLY A 1 108 ? -1.783 -6.601 -1.747 1.00 97.00 108 GLY A N 1
ATOM 896 C CA . GLY A 1 108 ? -3.158 -6.108 -1.678 1.00 97.00 108 GLY A CA 1
ATOM 897 C C . GLY A 1 108 ? -4.075 -7.002 -0.841 1.00 97.00 108 GLY A C 1
ATOM 898 O O . GLY A 1 108 ? -4.844 -6.499 -0.023 1.00 97.00 108 GLY A O 1
ATOM 899 N N . LEU A 1 109 ? -3.960 -8.326 -0.978 1.00 98.19 109 LEU A N 1
ATOM 900 C CA . LEU A 1 109 ? -4.709 -9.292 -0.170 1.00 98.19 109 LEU A CA 1
ATOM 901 C C . LEU A 1 109 ? -4.335 -9.208 1.312 1.00 98.19 109 LEU A C 1
ATOM 903 O O . LEU A 1 109 ? -5.225 -9.248 2.163 1.00 98.19 109 LEU A O 1
ATOM 907 N N . ALA A 1 110 ? -3.051 -9.030 1.634 1.00 98.12 110 ALA A N 1
ATOM 908 C CA . ALA A 1 110 ? -2.608 -8.802 3.005 1.00 98.12 110 ALA A CA 1
ATOM 909 C C . ALA A 1 110 ? -3.271 -7.544 3.589 1.00 98.12 110 ALA A C 1
ATOM 911 O O . ALA A 1 110 ? -3.925 -7.624 4.630 1.00 98.12 110 ALA A O 1
ATOM 912 N N . MET A 1 111 ? -3.216 -6.413 2.877 1.00 97.62 111 MET A N 1
ATOM 913 C CA . MET A 1 111 ? -3.869 -5.167 3.301 1.00 97.62 111 MET A CA 1
ATOM 914 C C . MET A 1 111 ? -5.382 -5.343 3.478 1.00 97.62 111 MET A C 1
ATOM 916 O O . MET A 1 111 ? -5.937 -4.939 4.501 1.00 97.62 111 MET A O 1
ATOM 920 N N . PHE A 1 112 ? -6.051 -5.985 2.517 1.00 97.62 112 PHE A N 1
ATOM 921 C CA . PHE A 1 112 ? -7.488 -6.246 2.567 1.00 97.62 112 PHE A CA 1
ATOM 922 C C . PHE A 1 112 ? -7.868 -7.117 3.770 1.00 97.62 112 PHE A C 1
ATOM 924 O O . PHE A 1 112 ? -8.797 -6.788 4.508 1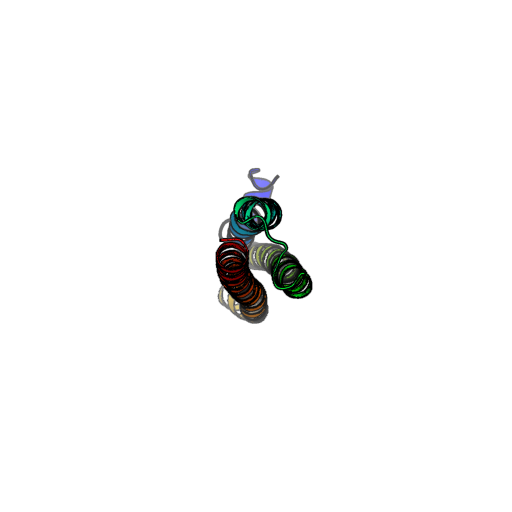.00 97.62 112 PHE A O 1
ATOM 931 N N . SER A 1 113 ? -7.109 -8.185 4.030 1.00 98.19 113 SER A N 1
ATOM 932 C CA . SER A 1 113 ? -7.316 -9.041 5.202 1.00 98.19 113 SER A CA 1
ATOM 933 C C . SER A 1 113 ? -7.168 -8.260 6.515 1.00 98.19 113 SER A C 1
ATOM 935 O O . SER A 1 113 ? -7.968 -8.438 7.435 1.00 98.19 113 SER A O 1
ATOM 937 N N . GLY A 1 114 ? -6.230 -7.306 6.565 1.00 97.69 114 GLY A N 1
ATOM 938 C CA . GLY A 1 114 ? -6.083 -6.374 7.678 1.00 97.69 114 GLY A CA 1
ATOM 939 C C . GLY A 1 114 ? -7.344 -5.536 7.908 1.00 97.69 114 GLY A C 1
ATOM 940 O O . GLY A 1 114 ? -7.749 -5.349 9.056 1.00 97.69 114 GLY A O 1
ATOM 941 N N . GLN A 1 115 ? -8.009 -5.068 6.848 1.00 97.25 115 GLN A N 1
ATOM 942 C CA . GLN A 1 115 ? -9.273 -4.326 6.966 1.00 97.25 115 GLN A CA 1
ATOM 943 C C . GLN A 1 115 ? -10.417 -5.208 7.470 1.00 97.25 115 GLN A C 1
ATOM 945 O O . GLN A 1 115 ? -11.179 -4.789 8.341 1.00 97.25 115 GLN A O 1
ATOM 950 N N . VAL A 1 116 ? -10.511 -6.451 6.988 1.00 98.25 116 VAL A N 1
ATOM 951 C CA . VAL A 1 116 ? -11.518 -7.416 7.462 1.00 98.25 116 VAL A CA 1
ATOM 952 C C . VAL A 1 116 ? -11.356 -7.685 8.963 1.00 98.25 116 VAL A C 1
ATOM 954 O O . VAL A 1 116 ? -12.340 -7.654 9.706 1.00 98.25 116 VAL A O 1
ATOM 957 N N . ILE A 1 117 ? -10.119 -7.872 9.435 1.00 98.12 117 ILE A N 1
ATOM 958 C CA . ILE A 1 117 ? -9.813 -8.058 10.862 1.00 98.12 117 ILE A CA 1
ATOM 959 C C . ILE A 1 117 ? -10.233 -6.834 11.684 1.00 98.12 117 ILE A C 1
ATOM 961 O O . ILE A 1 117 ? -10.828 -6.980 12.756 1.00 98.12 117 ILE A O 1
ATOM 965 N N . PHE A 1 118 ? -9.961 -5.628 11.186 1.00 97.81 118 PHE A N 1
ATOM 966 C CA . PHE A 1 118 ? -10.336 -4.399 11.880 1.00 97.81 118 PHE A CA 1
ATOM 967 C C . PHE A 1 118 ? -11.849 -4.221 11.965 1.00 97.81 118 PHE A C 1
ATOM 969 O O . PHE A 1 118 ? -12.370 -3.955 13.046 1.00 97.81 118 PHE A O 1
ATOM 976 N N . MET A 1 119 ? -12.565 -4.464 10.866 1.00 97.56 119 MET A N 1
ATOM 977 C CA . MET A 1 119 ? -14.029 -4.436 10.831 1.00 97.56 119 MET A CA 1
ATOM 978 C C . MET A 1 119 ? -14.647 -5.429 11.815 1.00 97.56 119 MET A C 1
ATOM 980 O O . MET A 1 119 ? -15.583 -5.088 12.540 1.00 97.56 119 MET A O 1
ATOM 984 N N . TYR A 1 120 ? -14.089 -6.637 11.905 1.00 98.31 120 TYR A N 1
ATOM 985 C CA . TYR A 1 120 ? -14.508 -7.610 12.907 1.00 98.31 120 TYR A CA 1
ATOM 986 C C . TYR A 1 120 ? -14.272 -7.094 14.337 1.00 98.31 120 TYR A C 1
ATOM 988 O O . TYR A 1 120 ? -15.173 -7.160 15.176 1.00 98.31 120 TYR A O 1
ATOM 996 N N . ASN A 1 121 ? -13.100 -6.519 14.621 1.00 97.88 121 ASN A N 1
ATOM 997 C CA . ASN A 1 121 ? -12.786 -5.985 15.948 1.00 97.88 121 ASN A CA 1
ATOM 998 C C . ASN A 1 121 ? -13.694 -4.801 16.334 1.00 97.88 121 ASN A C 1
ATOM 1000 O O . ASN A 1 121 ? -14.160 -4.725 17.473 1.00 97.88 121 ASN A O 1
ATOM 1004 N N . LEU A 1 122 ? -14.004 -3.912 15.383 1.00 97.44 122 LEU A N 1
ATOM 1005 C CA . LEU A 1 122 ? -14.973 -2.823 15.545 1.00 97.44 122 LEU A CA 1
ATOM 1006 C C . LEU A 1 122 ? -16.354 -3.366 15.924 1.00 97.44 122 LEU A C 1
ATOM 1008 O O . LEU A 1 122 ? -16.941 -2.935 16.918 1.00 97.44 122 LEU A O 1
ATOM 1012 N N . TYR A 1 123 ? -16.848 -4.355 15.176 1.00 97.69 123 TYR A N 1
ATOM 1013 C CA . TYR A 1 123 ? -18.145 -4.975 15.429 1.00 97.69 123 TYR A CA 1
ATOM 1014 C C . TYR A 1 123 ? -18.221 -5.611 16.823 1.00 97.69 123 TYR A C 1
ATOM 1016 O O . TYR A 1 123 ? -19.167 -5.360 17.573 1.00 97.69 123 TYR A O 1
ATOM 1024 N N . LYS A 1 124 ? -17.202 -6.386 17.215 1.00 97.75 124 LYS A N 1
ATOM 1025 C CA . LYS A 1 124 ? -17.146 -7.007 18.546 1.00 97.75 124 LYS A CA 1
ATOM 1026 C C . LYS A 1 124 ? -17.053 -5.973 19.671 1.00 97.75 124 LYS A C 1
ATOM 1028 O O . LYS A 1 124 ? -17.699 -6.147 20.701 1.00 97.75 124 LYS A O 1
ATOM 1033 N N . THR A 1 125 ? -16.313 -4.885 19.465 1.00 97.31 125 THR A N 1
ATOM 1034 C CA . THR A 1 125 ? -16.204 -3.781 20.438 1.00 97.31 125 THR A CA 1
ATOM 1035 C C . THR A 1 125 ? -17.540 -3.051 20.606 1.00 97.31 125 THR A C 1
ATOM 1037 O O . THR A 1 125 ? -17.950 -2.730 21.720 1.00 97.31 125 THR A O 1
ATOM 1040 N N . TRP A 1 126 ? -18.287 -2.861 19.518 1.00 96.94 126 TRP A N 1
ATOM 1041 C CA . TRP A 1 126 ? -19.641 -2.314 19.579 1.00 96.94 126 TRP A CA 1
ATOM 1042 C C . TRP A 1 126 ? -20.627 -3.230 20.317 1.00 96.94 126 TRP A C 1
ATOM 1044 O O . TRP A 1 126 ? -21.414 -2.750 21.136 1.00 96.94 126 TRP A O 1
ATOM 1054 N N . GLN A 1 127 ? -20.569 -4.547 20.087 1.00 96.06 127 GLN A N 1
ATOM 1055 C CA . GLN A 1 127 ? -21.374 -5.511 20.849 1.00 96.06 127 GLN A CA 1
ATOM 1056 C C . GLN A 1 127 ? -21.055 -5.454 22.349 1.00 96.06 127 GLN A C 1
ATOM 1058 O O . GLN A 1 127 ? -21.976 -5.421 23.162 1.00 96.06 127 GLN A O 1
ATOM 1063 N N . LEU A 1 128 ? -19.769 -5.378 22.708 1.00 94.31 128 LEU A N 1
ATOM 1064 C CA . LEU A 1 128 ? -19.321 -5.247 24.096 1.00 94.31 128 LEU A CA 1
ATOM 1065 C C . LEU A 1 128 ? -19.905 -3.994 24.768 1.00 94.31 128 LEU A C 1
ATOM 1067 O O . LEU A 1 128 ? -20.427 -4.081 25.877 1.00 94.31 128 LEU A O 1
ATOM 1071 N N . SER A 1 129 ? -19.892 -2.849 24.074 1.00 94.38 129 SER A N 1
ATOM 1072 C CA . SER A 1 129 ? -20.478 -1.594 24.573 1.00 94.38 129 SER A CA 1
ATOM 1073 C C . SER A 1 129 ? -21.961 -1.729 24.926 1.00 94.38 129 SER A C 1
ATOM 1075 O O . SER A 1 129 ? -22.402 -1.208 25.950 1.00 94.38 129 SER A O 1
ATOM 1077 N N . LYS A 1 130 ? -22.740 -2.467 24.123 1.00 91.69 130 LYS A N 1
ATOM 1078 C CA . LYS A 1 130 ? -24.156 -2.721 24.425 1.00 91.69 130 LYS A CA 1
ATOM 1079 C C . LYS A 1 130 ? -24.332 -3.536 25.702 1.00 91.69 130 LYS A C 1
ATOM 1081 O O . LYS A 1 130 ? -25.136 -3.155 26.544 1.00 91.69 130 LYS A O 1
ATOM 1086 N N . SER A 1 131 ? -23.568 -4.616 25.859 1.00 89.12 131 SER A N 1
ATOM 1087 C CA . SER A 1 131 ? -23.645 -5.477 27.045 1.00 89.12 131 SER A CA 1
ATOM 1088 C C . SER A 1 131 ? -23.297 -4.728 28.332 1.00 89.12 131 SER A C 1
ATOM 1090 O O . SER A 1 131 ? -23.986 -4.900 29.333 1.00 89.12 131 SER A O 1
ATOM 1092 N N . VAL A 1 132 ? -22.280 -3.859 28.296 1.00 85.69 132 VAL A N 1
ATOM 1093 C CA . VAL A 1 132 ? -21.903 -3.023 29.448 1.00 85.69 132 VAL A CA 1
ATOM 1094 C C . VAL A 1 132 ? -23.028 -2.054 29.811 1.00 85.69 132 VAL A C 1
ATOM 1096 O O . VAL A 1 132 ? -23.413 -1.991 30.972 1.00 85.69 132 VAL A O 1
ATOM 1099 N N . LYS A 1 133 ? -23.611 -1.358 28.824 1.00 81.81 133 LYS A N 1
ATOM 1100 C CA . LYS A 1 133 ? -24.719 -0.415 29.062 1.00 81.81 133 LYS A CA 1
ATOM 1101 C C . LYS A 1 133 ? -25.952 -1.086 29.667 1.00 81.81 133 LYS A C 1
ATOM 1103 O O . LYS A 1 133 ? -26.583 -0.496 30.535 1.00 81.81 133 LYS A O 1
ATOM 1108 N N . THR A 1 134 ? -26.287 -2.302 29.230 1.00 81.25 134 THR A N 1
ATOM 1109 C CA . THR A 1 134 ? -27.401 -3.077 29.801 1.00 81.25 134 THR A CA 1
ATOM 1110 C C . THR A 1 134 ? -27.120 -3.532 31.231 1.00 81.25 134 THR A C 1
ATOM 1112 O O . THR A 1 134 ? -28.039 -3.550 32.031 1.00 81.25 134 THR A O 1
ATOM 1115 N N . ALA A 1 135 ? -25.877 -3.882 31.574 1.00 72.69 135 ALA A N 1
ATOM 1116 C CA . ALA A 1 135 ? -25.526 -4.300 32.935 1.00 72.69 135 ALA A CA 1
ATOM 1117 C C . ALA A 1 135 ? -25.532 -3.143 33.953 1.00 72.69 135 ALA A C 1
ATOM 1119 O O . ALA A 1 135 ? -25.648 -3.383 35.151 1.00 72.69 135 ALA A O 1
ATOM 1120 N N . THR A 1 136 ? -25.368 -1.902 33.486 1.00 72.19 136 THR A N 1
ATOM 1121 C CA . THR A 1 136 ? -25.373 -0.690 34.323 1.00 72.19 136 THR A CA 1
ATOM 1122 C C . THR A 1 136 ? -26.741 -0.011 34.449 1.00 72.19 136 THR A C 1
ATOM 1124 O O . THR A 1 136 ? -26.837 0.975 35.177 1.00 72.19 136 THR A O 1
ATOM 1127 N N . ALA A 1 137 ? -27.753 -0.474 33.708 1.00 61.75 137 ALA A N 1
ATOM 1128 C CA . ALA A 1 137 ? -29.118 0.060 33.705 1.00 61.75 137 ALA A CA 1
ATOM 1129 C C . ALA A 1 137 ? -30.035 -0.790 34.592 1.00 61.75 137 ALA A C 1
ATOM 1131 O O . ALA A 1 137 ? -30.895 -0.186 35.269 1.00 61.75 137 ALA A O 1
#

Secondary structure (DSSP, 8-state):
-TTSHHHHHHHTTSHHHHHHHHIIIIIIIIHHHHHHHHHHHHHHHTS--S-HHHHHHHHHHHHHHHHHHHHHHHHHHHHHHHHHHTT--HHHHHHHHHHHHHHHHHHHHHHHHHHHHHHHHHHHHHHHHHHHHHHT-

Foldseek 3Di:
DCPDPVNCLQQPPALLVVLVVLCCVLVPVVVVVLVCCQPVLLVVLVHDFPDPVLLVQLCCLSVVLNVQLNVLSNVLSNQLSVCVVVVHDNVVSVVVSPVSVVSNVVSVVSNVVSVVSVVVRSVVSNVVSVVVVVVVD

Solvent-accessible surface area (backbone atoms only — not comparable to full-atom values): 7030 Å² total; per-residue (Å²): 114,75,82,39,68,77,47,31,76,39,32,61,96,23,46,27,57,56,25,53,52,46,48,46,52,50,62,45,54,44,46,49,52,52,54,50,46,73,62,46,52,34,63,78,53,75,39,72,68,67,47,65,66,46,53,52,50,20,47,50,27,34,54,50,16,48,51,52,33,42,53,43,21,45,53,49,3,50,51,43,22,52,40,58,75,67,71,50,65,70,64,59,44,53,66,68,42,48,67,49,56,56,52,39,51,54,20,50,50,36,27,50,51,13,50,54,44,38,53,50,41,52,52,50,26,54,54,50,32,52,57,53,55,61,74,77,106

Mean predicted aligned error: 3.81 Å